Protein AF-A0A016WAR4-F1 (afdb_monomer_lite)

Foldseek 3Di:
DLCVLLVQLVVLCVPDDPPDDDDPVSVVSNVVSVVSSVVSVVVVVVVVVVVVVVVVVVVVVVVVVVVVVVVVVVVVVVVPDDDDPPPDPPDDDPDDDDDPDDDDDDD

Radius of gyration: 42.02 Å; chains: 1; bounding box: 72×19×129 Å

Secondary structure (DSSP, 8-state):
-HHHHSHHHHHHHHT--TTS---HHHHHHHHHHHHHHHHHHHHHHHHHHHHHHHHHHHHHHHHHHHHHHHHHHHHHHHHTS-------TTS----PPP--PPP----

pLDDT: mean 82.63, std 16.08, range [41.69, 97.88]

Organism: NCBI:txid53326

Structure (mmCIF, N/CA/C/O backbone):
data_AF-A0A016WAR4-F1
#
_entry.id   AF-A0A016WAR4-F1
#
loop_
_atom_site.group_PDB
_atom_site.id
_atom_site.type_symbol
_atom_site.label_atom_id
_atom_site.label_alt_id
_atom_site.label_comp_id
_atom_site.label_asym_id
_atom_site.label_entity_id
_atom_site.label_seq_id
_atom_site.pdbx_PDB_ins_code
_atom_site.Cartn_x
_atom_site.Cartn_y
_atom_site.Cartn_z
_atom_site.occupancy
_atom_site.B_iso_or_equiv
_atom_site.auth_seq_id
_atom_site.auth_comp_id
_atom_site.auth_asym_id
_atom_site.auth_atom_id
_atom_site.pdbx_PDB_model_num
ATOM 1 N N . MET A 1 1 ? 12.325 3.817 2.833 1.00 51.25 1 MET A N 1
ATOM 2 C CA . MET A 1 1 ? 13.392 3.589 1.838 1.00 51.25 1 MET A CA 1
ATOM 3 C C . MET A 1 1 ? 12.775 3.612 0.439 1.00 51.25 1 MET A C 1
ATOM 5 O O . MET A 1 1 ? 12.624 2.558 -0.160 1.00 51.25 1 MET A O 1
ATOM 9 N N . PRO A 1 2 ? 12.354 4.784 -0.069 1.00 55.28 2 PRO A N 1
ATOM 10 C CA . PRO A 1 2 ? 11.851 4.900 -1.444 1.00 55.28 2 PRO A CA 1
ATOM 11 C C . PRO A 1 2 ? 12.915 4.496 -2.480 1.00 55.28 2 PRO A C 1
ATOM 13 O O . PRO A 1 2 ? 12.577 3.923 -3.510 1.00 55.28 2 PRO A O 1
ATOM 16 N N . ASP A 1 3 ? 14.195 4.685 -2.144 1.00 63.75 3 ASP A N 1
ATOM 17 C CA . ASP A 1 3 ? 15.335 4.444 -3.035 1.00 63.75 3 ASP A CA 1
ATOM 18 C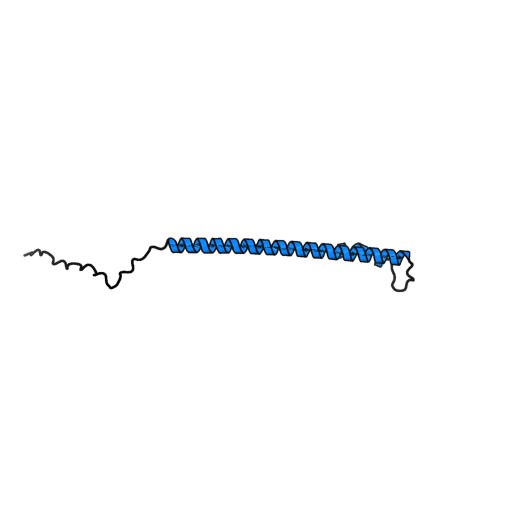 C . ASP A 1 3 ? 15.497 2.987 -3.474 1.00 63.75 3 ASP A C 1
ATOM 20 O O . ASP A 1 3 ? 16.047 2.726 -4.536 1.00 63.75 3 ASP A O 1
ATOM 24 N N . GLN A 1 4 ? 15.010 2.020 -2.690 1.00 72.88 4 GLN A N 1
ATOM 25 C CA . GLN A 1 4 ? 15.169 0.601 -3.023 1.00 72.88 4 GLN A CA 1
ATOM 26 C C . GLN A 1 4 ? 14.129 0.124 -4.048 1.00 72.88 4 GLN A C 1
ATOM 28 O O . GLN A 1 4 ? 14.392 -0.788 -4.825 1.00 72.88 4 GLN A O 1
ATOM 33 N N . VAL A 1 5 ? 12.957 0.763 -4.065 1.00 81.25 5 VAL A N 1
ATOM 34 C CA . VAL A 1 5 ? 11.812 0.396 -4.913 1.00 81.25 5 VAL A CA 1
ATOM 35 C C . VAL A 1 5 ? 12.032 0.864 -6.353 1.00 81.25 5 VAL A C 1
ATOM 37 O O . VAL A 1 5 ? 11.652 0.178 -7.302 1.00 81.25 5 VAL A O 1
ATOM 40 N N . THR A 1 6 ? 12.685 2.018 -6.509 1.00 87.19 6 THR A N 1
ATOM 41 C CA . THR A 1 6 ? 13.020 2.636 -7.797 1.00 87.19 6 THR A CA 1
ATOM 42 C C . THR A 1 6 ? 14.466 2.396 -8.232 1.00 87.19 6 THR A C 1
ATOM 44 O O . THR A 1 6 ? 14.832 2.826 -9.322 1.00 87.19 6 THR A O 1
ATOM 47 N N . ALA A 1 7 ? 15.277 1.682 -7.442 1.00 86.00 7 ALA A N 1
ATOM 48 C CA . ALA A 1 7 ? 16.683 1.407 -7.749 1.00 86.00 7 ALA A CA 1
ATOM 49 C C . ALA A 1 7 ? 16.931 0.848 -9.167 1.00 86.00 7 ALA A C 1
ATOM 51 O O . ALA A 1 7 ? 17.847 1.346 -9.822 1.00 86.00 7 ALA A O 1
ATOM 52 N N . PRO A 1 8 ? 16.132 -0.109 -9.695 1.00 84.38 8 PRO A N 1
ATOM 53 C CA . PRO A 1 8 ? 16.330 -0.607 -11.059 1.00 84.38 8 PRO A CA 1
ATOM 54 C C . PRO A 1 8 ? 16.151 0.488 -12.118 1.00 84.38 8 PRO A C 1
ATOM 56 O O . PRO A 1 8 ? 16.927 0.576 -13.064 1.00 84.38 8 PRO A O 1
ATOM 59 N N . LEU A 1 9 ? 15.158 1.364 -11.930 1.00 88.69 9 LEU A N 1
ATOM 60 C CA . LEU A 1 9 ? 14.889 2.487 -12.826 1.00 88.69 9 LEU A CA 1
ATOM 61 C C . LEU A 1 9 ? 15.988 3.552 -12.743 1.00 88.69 9 LEU A C 1
ATOM 63 O O . LEU A 1 9 ? 16.420 4.061 -13.771 1.00 88.69 9 LEU A O 1
ATOM 67 N N . VAL A 1 10 ? 16.466 3.866 -11.535 1.00 88.75 10 VAL A N 1
ATOM 68 C CA . VAL A 1 10 ? 17.589 4.797 -11.339 1.00 88.75 10 VAL A CA 1
ATOM 69 C C . VAL A 1 10 ? 18.857 4.265 -12.009 1.00 88.75 10 VAL A C 1
ATOM 71 O O . VAL A 1 10 ? 19.565 5.036 -12.645 1.00 88.75 10 VAL A O 1
ATOM 74 N N . GLY A 1 11 ? 19.113 2.956 -11.922 1.00 86.12 11 GLY A N 1
ATOM 75 C CA . GLY A 1 11 ? 20.223 2.309 -12.621 1.00 86.12 11 GLY A CA 1
ATOM 76 C C . GLY A 1 11 ? 20.107 2.430 -14.141 1.00 86.12 11 GLY A C 1
ATOM 77 O O . GLY A 1 11 ? 21.037 2.905 -14.779 1.00 86.12 11 GLY A O 1
ATOM 78 N N . ALA A 1 12 ? 18.945 2.096 -14.710 1.00 85.88 12 ALA A N 1
ATOM 79 C CA . ALA A 1 12 ? 18.719 2.196 -16.155 1.00 85.88 12 ALA A CA 1
ATOM 80 C C . ALA A 1 12 ? 18.805 3.640 -16.690 1.00 85.88 12 ALA A C 1
ATOM 82 O O . ALA A 1 12 ? 19.150 3.851 -17.849 1.00 85.88 12 ALA A O 1
ATOM 83 N N . LEU A 1 13 ? 18.485 4.635 -15.857 1.00 86.25 13 LEU A N 1
ATOM 84 C CA . LEU A 1 13 ? 18.616 6.054 -16.195 1.00 86.25 13 LEU A CA 1
ATOM 85 C C . LEU A 1 13 ? 20.047 6.583 -16.042 1.00 86.25 13 LEU A C 1
ATOM 87 O O . LEU A 1 13 ? 20.396 7.547 -16.712 1.00 86.25 13 LEU A O 1
ATOM 91 N N . ALA A 1 14 ? 20.872 5.991 -15.175 1.00 86.62 14 ALA A N 1
ATOM 92 C CA . ALA A 1 14 ? 22.221 6.490 -14.898 1.00 86.62 14 ALA A CA 1
ATOM 93 C C . ALA A 1 14 ? 23.147 6.427 -16.124 1.00 86.62 14 ALA A C 1
ATOM 95 O O . ALA A 1 14 ? 24.043 7.260 -16.257 1.00 86.62 14 ALA A O 1
ATOM 96 N N . ASP A 1 15 ? 22.905 5.467 -17.016 1.00 77.94 15 ASP A N 1
ATOM 97 C CA . ASP A 1 15 ? 23.695 5.253 -18.230 1.00 77.94 15 ASP A CA 1
ATOM 98 C C . ASP A 1 15 ? 23.141 6.012 -19.453 1.00 77.94 15 ASP A C 1
ATOM 100 O O . ASP A 1 15 ? 23.729 5.951 -20.536 1.00 77.94 15 ASP A O 1
ATOM 104 N N . LEU A 1 16 ? 22.019 6.732 -19.303 1.00 81.25 16 LEU A N 1
ATOM 105 C CA . LEU A 1 16 ? 21.330 7.414 -20.396 1.00 81.25 16 LEU A CA 1
ATOM 106 C C . LEU A 1 16 ? 21.479 8.937 -20.272 1.00 81.25 16 LEU A C 1
ATOM 108 O O . LEU A 1 16 ? 20.890 9.566 -19.398 1.00 81.25 16 LEU A O 1
ATOM 112 N N . ASP A 1 17 ? 22.258 9.534 -21.172 1.00 82.50 17 ASP A N 1
ATOM 113 C CA . ASP A 1 17 ? 22.356 10.990 -21.300 1.00 82.5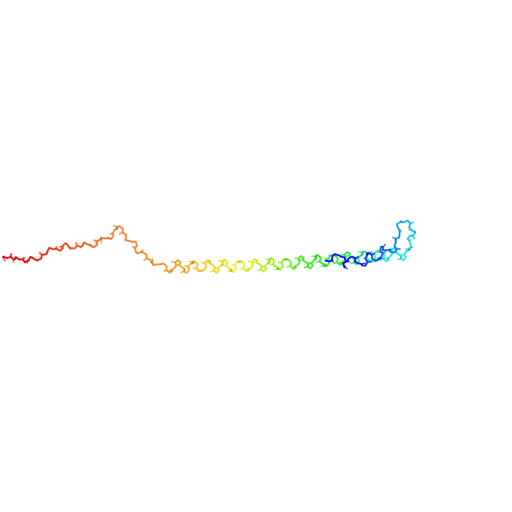0 17 ASP A CA 1
ATOM 114 C C . ASP A 1 17 ? 21.198 11.552 -22.145 1.00 82.50 17 ASP A C 1
ATOM 116 O O . ASP A 1 17 ? 20.844 10.986 -23.183 1.00 82.50 17 ASP A O 1
ATOM 120 N N . ASP A 1 18 ? 20.640 12.695 -21.736 1.00 80.62 18 ASP A N 1
ATOM 121 C CA . ASP A 1 18 ? 19.435 13.295 -22.335 1.00 80.62 18 ASP A CA 1
ATOM 122 C C . ASP A 1 18 ? 19.611 13.666 -23.819 1.00 80.62 18 ASP A C 1
ATOM 124 O O . ASP A 1 18 ? 18.636 13.728 -24.573 1.00 80.62 18 ASP A O 1
ATOM 128 N N . ALA A 1 19 ? 20.849 13.928 -24.254 1.00 82.50 19 ALA A N 1
ATOM 129 C CA . ALA A 1 19 ? 21.173 14.297 -25.631 1.00 82.50 19 ALA A CA 1
ATOM 130 C C . ALA A 1 19 ? 21.578 13.096 -26.506 1.00 82.50 19 ALA A C 1
ATOM 132 O O . ALA A 1 19 ? 21.819 13.259 -27.709 1.00 82.50 19 ALA A O 1
ATOM 133 N N . SER A 1 20 ? 21.669 11.897 -25.928 1.00 79.81 20 SER A N 1
ATOM 134 C CA . SER A 1 20 ? 22.153 10.708 -26.626 1.00 79.81 20 SER A CA 1
ATOM 135 C C . SER A 1 20 ? 21.069 10.033 -27.467 1.00 79.81 20 SER A C 1
ATOM 137 O O . SER A 1 20 ? 19.890 9.979 -27.117 1.00 79.81 20 SER A O 1
ATOM 139 N N . ILE A 1 21 ? 21.477 9.478 -28.612 1.00 79.81 21 ILE A N 1
ATOM 140 C CA . ILE A 1 21 ? 20.592 8.662 -29.450 1.00 79.81 21 ILE A CA 1
ATOM 141 C C . ILE A 1 21 ? 20.327 7.348 -28.715 1.00 79.81 21 ILE A C 1
ATOM 143 O O . ILE A 1 21 ? 21.238 6.547 -28.521 1.00 79.81 21 ILE A O 1
ATOM 147 N N . VAL A 1 22 ? 19.072 7.123 -28.334 1.00 82.19 22 VAL A N 1
ATOM 148 C CA . VAL A 1 22 ? 18.650 5.910 -27.628 1.00 82.19 22 VAL A CA 1
ATOM 149 C C . VAL A 1 22 ? 18.528 4.748 -28.610 1.00 82.19 22 VAL A C 1
ATOM 151 O O . VAL A 1 22 ? 17.742 4.800 -29.564 1.00 82.19 22 VAL A O 1
ATOM 154 N N . TYR A 1 23 ? 19.267 3.667 -28.365 1.00 87.25 23 TYR A N 1
ATOM 155 C CA . TYR A 1 23 ? 19.132 2.444 -29.148 1.00 87.25 23 TYR A CA 1
ATOM 156 C C . TYR A 1 23 ? 17.962 1.600 -28.634 1.00 87.25 23 TYR A C 1
ATOM 158 O O . TYR A 1 23 ? 17.578 1.651 -27.468 1.00 87.25 23 TYR A O 1
ATOM 166 N N . GLY A 1 24 ? 17.387 0.765 -29.507 1.00 88.19 24 GLY A N 1
ATOM 167 C CA . GLY A 1 24 ? 16.208 -0.040 -29.159 1.00 88.19 24 GLY A CA 1
ATOM 168 C C . GLY A 1 24 ? 16.412 -0.978 -27.959 1.00 88.19 24 GLY A C 1
ATOM 169 O O . GLY A 1 24 ? 15.443 -1.315 -27.280 1.00 88.19 24 GLY A O 1
ATOM 170 N N . LYS A 1 25 ? 17.659 -1.381 -27.678 1.00 89.69 25 LYS A N 1
ATOM 171 C CA . LYS A 1 25 ? 18.010 -2.152 -26.479 1.00 89.69 25 LYS A CA 1
ATOM 172 C C . LYS A 1 25 ? 17.857 -1.304 -25.211 1.00 89.69 25 LYS A C 1
ATOM 174 O O . LYS A 1 25 ? 17.154 -1.734 -24.304 1.00 89.69 25 LYS A O 1
ATOM 179 N N . ASP A 1 26 ? 18.435 -0.110 -25.192 1.00 87.38 26 ASP A N 1
ATOM 180 C CA . ASP A 1 26 ? 18.431 0.786 -24.029 1.00 87.38 26 ASP A CA 1
ATOM 181 C C . ASP A 1 26 ? 17.006 1.269 -23.726 1.00 87.38 26 ASP A C 1
ATOM 183 O O . ASP A 1 26 ? 16.558 1.257 -22.582 1.00 87.38 26 ASP A O 1
ATOM 187 N N . ALA A 1 27 ? 16.221 1.567 -24.770 1.00 88.75 27 ALA A N 1
ATOM 188 C CA . ALA A 1 27 ? 14.800 1.890 -24.624 1.00 88.75 27 ALA A CA 1
ATOM 189 C C . ALA A 1 27 ? 13.992 0.737 -24.001 1.00 88.75 27 ALA A C 1
ATOM 191 O O . ALA A 1 27 ? 13.074 0.966 -23.209 1.00 88.75 27 ALA A O 1
ATOM 192 N N . LYS A 1 28 ? 14.310 -0.513 -24.366 1.00 92.00 28 LYS A N 1
ATOM 193 C CA . LYS A 1 28 ? 13.663 -1.695 -23.789 1.00 92.00 28 LYS A CA 1
ATOM 194 C C . LYS A 1 28 ? 14.047 -1.866 -22.321 1.00 92.00 28 LYS A C 1
ATOM 196 O O . LYS A 1 28 ? 13.161 -2.100 -21.506 1.00 92.00 28 LYS A O 1
ATOM 201 N N . GLU A 1 29 ? 15.327 -1.733 -22.001 1.00 90.75 29 GLU A N 1
ATOM 202 C CA . GLU A 1 29 ? 15.842 -1.848 -20.636 1.00 90.75 29 GLU A CA 1
ATOM 203 C C . GLU A 1 29 ? 15.231 -0.789 -19.713 1.00 90.75 29 GLU A C 1
ATOM 205 O O . GLU A 1 29 ? 14.680 -1.135 -18.669 1.00 90.75 29 GLU A O 1
ATOM 210 N N . LEU A 1 30 ? 15.182 0.471 -20.158 1.00 90.69 30 LEU A N 1
ATOM 211 C CA . LEU A 1 30 ? 14.526 1.551 -19.424 1.00 90.69 30 LEU A CA 1
ATOM 212 C C . LEU A 1 30 ? 13.037 1.269 -19.185 1.00 90.69 30 LEU A C 1
ATOM 214 O O . LEU A 1 30 ? 12.531 1.465 -18.080 1.00 90.69 30 LEU A O 1
ATOM 218 N N . ARG A 1 31 ? 12.317 0.794 -20.207 1.00 94.00 31 ARG A N 1
ATOM 219 C CA . ARG A 1 31 ? 10.890 0.463 -20.085 1.00 94.00 31 ARG A CA 1
ATOM 220 C C . ARG A 1 31 ? 10.657 -0.678 -19.100 1.00 94.00 31 ARG A C 1
ATOM 222 O O . ARG A 1 31 ? 9.720 -0.612 -18.301 1.00 94.00 31 ARG A O 1
ATOM 229 N N . ASP A 1 32 ? 11.462 -1.728 -19.184 1.00 94.88 32 ASP A N 1
ATOM 230 C CA . ASP A 1 32 ? 11.323 -2.900 -18.326 1.00 94.88 32 ASP A CA 1
ATOM 231 C C . ASP A 1 32 ? 11.648 -2.506 -16.865 1.00 94.88 32 ASP A C 1
ATOM 233 O O . ASP A 1 32 ? 10.851 -2.796 -15.970 1.00 94.88 32 ASP A O 1
ATOM 237 N N . ALA A 1 33 ? 12.697 -1.704 -16.637 1.00 92.81 33 ALA A N 1
ATOM 238 C CA . ALA A 1 33 ? 13.046 -1.152 -15.323 1.00 92.81 33 ALA A CA 1
ATOM 239 C C . ALA A 1 33 ? 11.974 -0.197 -14.759 1.00 92.81 33 ALA A C 1
ATOM 241 O O . ALA A 1 33 ? 11.640 -0.254 -13.574 1.00 92.81 33 ALA A O 1
ATOM 242 N N . ALA A 1 34 ? 11.379 0.655 -15.601 1.00 92.62 34 ALA A N 1
ATOM 243 C CA . ALA A 1 34 ? 10.277 1.534 -15.205 1.00 92.62 34 ALA A CA 1
ATOM 244 C C . ALA A 1 34 ? 9.026 0.737 -14.816 1.00 92.62 34 ALA A C 1
ATOM 246 O O . ALA A 1 34 ? 8.363 1.046 -13.823 1.00 92.62 34 ALA A O 1
ATOM 247 N N . THR A 1 35 ? 8.718 -0.312 -15.580 1.00 95.50 35 THR A N 1
ATOM 248 C CA . THR A 1 35 ? 7.593 -1.209 -15.293 1.00 95.50 35 THR A CA 1
ATOM 249 C C . THR A 1 35 ? 7.811 -1.932 -13.967 1.00 95.50 35 THR A C 1
ATOM 251 O O . THR A 1 35 ? 6.900 -1.986 -13.142 1.00 95.50 35 THR A O 1
ATOM 254 N N . GLU A 1 36 ? 9.022 -2.438 -13.728 1.00 94.38 36 GLU A N 1
ATOM 255 C CA . GLU A 1 36 ? 9.383 -3.084 -12.467 1.00 94.38 36 GLU A CA 1
ATOM 256 C C . GLU A 1 36 ? 9.250 -2.124 -11.277 1.00 94.38 36 GLU A C 1
ATOM 258 O O . GLU A 1 36 ? 8.606 -2.465 -10.282 1.00 94.38 36 GLU A O 1
ATOM 263 N N . ALA A 1 37 ? 9.770 -0.899 -11.396 1.00 93.88 37 ALA A N 1
ATOM 264 C CA . ALA A 1 37 ? 9.650 0.115 -10.352 1.00 93.88 37 ALA A CA 1
ATOM 265 C C . ALA A 1 37 ? 8.180 0.437 -10.028 1.00 93.88 37 ALA A C 1
ATOM 267 O O . ALA A 1 37 ? 7.802 0.484 -8.856 1.00 93.88 37 ALA A O 1
ATOM 268 N N . LEU A 1 38 ? 7.321 0.587 -11.042 1.00 94.44 38 LEU A N 1
ATOM 269 C CA . LEU A 1 38 ? 5.885 0.819 -10.845 1.00 94.44 38 LEU A CA 1
ATOM 270 C C . LEU A 1 38 ? 5.195 -0.351 -10.137 1.00 94.44 38 LEU A C 1
ATOM 272 O O . LEU A 1 38 ? 4.400 -0.136 -9.219 1.00 94.44 38 LEU A O 1
ATOM 276 N N . VAL A 1 39 ? 5.505 -1.587 -10.533 1.00 95.31 39 VAL A N 1
ATOM 277 C CA . VAL A 1 39 ? 4.959 -2.792 -9.891 1.00 95.31 39 VAL A CA 1
ATOM 278 C C . VAL A 1 39 ? 5.405 -2.877 -8.433 1.00 95.31 39 VAL A C 1
ATOM 280 O O . VAL A 1 39 ? 4.589 -3.185 -7.560 1.00 95.31 39 VAL A O 1
ATOM 283 N N . ASN A 1 40 ? 6.671 -2.567 -8.154 1.00 92.62 40 ASN A N 1
ATOM 284 C CA . ASN A 1 40 ? 7.210 -2.565 -6.801 1.00 92.62 40 ASN A CA 1
ATOM 285 C C . ASN A 1 40 ? 6.526 -1.491 -5.936 1.00 92.62 40 ASN A C 1
ATOM 287 O O . ASN A 1 40 ? 6.038 -1.820 -4.856 1.00 92.62 40 ASN A O 1
ATOM 291 N N . VAL A 1 41 ? 6.381 -0.255 -6.434 1.00 93.56 41 VAL A N 1
ATOM 292 C CA . VAL A 1 41 ? 5.661 0.826 -5.728 1.00 93.56 41 VAL A CA 1
ATOM 293 C C . VAL A 1 41 ? 4.212 0.433 -5.452 1.00 93.56 41 VAL A C 1
ATOM 295 O O . VAL A 1 41 ? 3.717 0.628 -4.341 1.00 93.56 41 VAL A O 1
ATOM 298 N N . TRP A 1 42 ? 3.522 -0.144 -6.437 1.00 94.50 42 TRP A N 1
ATOM 299 C CA . TRP A 1 42 ? 2.142 -0.591 -6.264 1.00 94.50 42 TRP A CA 1
ATOM 300 C C . TRP A 1 42 ? 2.021 -1.683 -5.197 1.00 94.50 42 TRP A C 1
ATOM 302 O O . TRP A 1 42 ? 1.119 -1.628 -4.356 1.00 94.50 42 TRP A O 1
ATOM 312 N N . ARG A 1 43 ? 2.928 -2.666 -5.210 1.00 94.75 43 ARG A N 1
ATOM 313 C CA . ARG A 1 43 ? 2.946 -3.759 -4.231 1.00 94.75 43 ARG A CA 1
ATOM 314 C C . ARG A 1 43 ? 3.184 -3.227 -2.822 1.00 94.75 43 ARG A C 1
ATOM 316 O O . ARG A 1 43 ? 2.440 -3.599 -1.914 1.00 94.75 43 ARG A O 1
ATOM 323 N N . ASP A 1 44 ? 4.156 -2.339 -2.660 1.00 94.00 44 ASP A N 1
ATOM 324 C CA . ASP A 1 44 ? 4.491 -1.738 -1.372 1.00 94.00 44 ASP A CA 1
ATOM 325 C C . ASP A 1 44 ? 3.329 -0.896 -0.841 1.00 94.00 44 ASP A C 1
ATOM 327 O O . ASP A 1 44 ? 2.888 -1.099 0.290 1.00 94.00 44 ASP A O 1
ATOM 331 N N . ALA A 1 45 ? 2.752 -0.027 -1.679 1.00 93.94 45 ALA A N 1
ATOM 332 C CA . ALA A 1 45 ? 1.586 0.773 -1.310 1.00 93.94 45 ALA A CA 1
ATOM 333 C C . ALA A 1 45 ? 0.409 -0.118 -0.886 1.00 93.94 45 ALA A C 1
ATOM 335 O O . ALA A 1 45 ? -0.188 0.093 0.171 1.00 93.94 45 ALA A O 1
ATOM 336 N N . ARG A 1 46 ? 0.114 -1.168 -1.661 1.00 96.69 46 ARG A N 1
ATOM 337 C CA . ARG A 1 46 ? -0.942 -2.134 -1.337 1.00 96.69 46 ARG A CA 1
ATOM 338 C C . ARG A 1 46 ? -0.688 -2.827 -0.001 1.00 96.69 46 ARG A C 1
ATOM 340 O O . ARG A 1 46 ? -1.619 -2.977 0.794 1.00 96.69 46 ARG A O 1
ATOM 347 N N . GLN A 1 47 ? 0.546 -3.251 0.251 1.00 96.19 47 GLN A N 1
ATOM 348 C CA . GLN A 1 47 ? 0.920 -3.896 1.502 1.00 96.19 47 GLN A CA 1
ATOM 349 C C . GLN A 1 47 ? 0.783 -2.934 2.687 1.00 96.19 47 GLN A C 1
ATOM 351 O O . GLN A 1 47 ? 0.138 -3.289 3.675 1.00 96.19 47 GLN A O 1
ATOM 356 N N . SER A 1 48 ? 1.316 -1.715 2.586 1.00 95.94 48 SER A N 1
ATOM 357 C CA . SER A 1 48 ? 1.207 -0.702 3.640 1.00 95.94 48 SER A CA 1
ATOM 358 C C . SER A 1 48 ? -0.248 -0.342 3.939 1.00 95.94 48 SER A C 1
ATOM 360 O O . SER A 1 48 ? -0.635 -0.290 5.106 1.00 95.94 48 SER A O 1
ATOM 362 N N . THR A 1 49 ? -1.089 -0.167 2.916 1.00 96.81 49 THR A N 1
ATOM 363 C CA . THR A 1 49 ? -2.524 0.090 3.112 1.00 96.81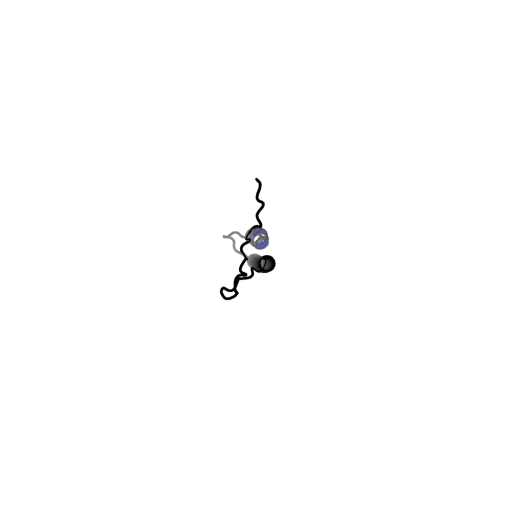 49 THR A CA 1
ATOM 364 C C . THR A 1 49 ? -3.221 -1.086 3.796 1.00 96.81 49 THR A C 1
ATOM 366 O O . THR A 1 49 ? -4.013 -0.875 4.713 1.00 96.81 49 THR A O 1
ATOM 369 N N . SER A 1 50 ? -2.912 -2.326 3.405 1.00 97.38 50 SER A N 1
ATOM 370 C CA . SER A 1 50 ? -3.474 -3.514 4.057 1.00 97.38 50 SER A CA 1
ATOM 371 C C . SER A 1 50 ? -3.072 -3.603 5.531 1.00 97.38 50 SER A C 1
ATOM 373 O O . SER A 1 50 ? -3.909 -3.915 6.376 1.00 97.38 50 SER A O 1
ATOM 375 N N . GLN A 1 51 ? -1.807 -3.323 5.849 1.00 97.62 51 GLN A N 1
ATOM 376 C CA . GLN A 1 51 ? -1.313 -3.316 7.228 1.00 97.62 51 GLN A CA 1
ATOM 377 C C . GLN A 1 51 ? -1.984 -2.218 8.057 1.00 97.62 51 GLN A C 1
ATOM 379 O O . GLN A 1 51 ? -2.427 -2.480 9.174 1.00 97.62 51 GLN A O 1
ATOM 384 N N . LEU A 1 52 ? -2.133 -1.014 7.498 1.00 97.19 52 LEU A N 1
ATOM 385 C CA . LEU A 1 52 ? -2.839 0.085 8.154 1.00 97.19 52 LEU A CA 1
ATOM 386 C C . LEU A 1 52 ? -4.300 -0.281 8.453 1.00 97.19 52 LEU A C 1
ATOM 388 O O . LEU A 1 52 ? -4.774 -0.058 9.564 1.00 97.19 52 LEU A O 1
ATOM 392 N N . ALA A 1 53 ? -5.003 -0.886 7.491 1.00 97.88 53 ALA A N 1
ATOM 393 C CA . ALA A 1 53 ? -6.382 -1.331 7.685 1.00 97.88 53 ALA A CA 1
ATOM 394 C C . ALA A 1 53 ? -6.494 -2.389 8.797 1.00 97.88 53 ALA A C 1
ATOM 396 O O . ALA A 1 53 ? -7.404 -2.329 9.624 1.00 97.88 53 ALA A O 1
ATOM 397 N N . GLN A 1 54 ? -5.549 -3.332 8.860 1.00 97.88 54 GLN A N 1
ATOM 398 C CA . GLN A 1 54 ? -5.488 -4.322 9.938 1.00 97.88 54 GLN A CA 1
ATOM 399 C C . GLN A 1 54 ? -5.257 -3.667 11.303 1.00 97.88 54 GLN A C 1
ATOM 401 O O . GLN A 1 54 ? -5.993 -3.962 12.244 1.00 97.88 54 GLN A O 1
ATOM 406 N N . GLN A 1 55 ? -4.290 -2.751 11.404 1.00 97.69 55 GLN A N 1
ATOM 407 C CA . GLN A 1 55 ? -4.005 -2.021 12.643 1.00 97.69 55 GLN A CA 1
ATOM 408 C C . GLN A 1 55 ? -5.205 -1.190 13.103 1.00 97.69 55 GLN A C 1
ATOM 410 O O . GLN A 1 55 ? -5.533 -1.194 14.288 1.00 97.69 55 GLN A O 1
ATOM 415 N N . PHE A 1 56 ? -5.897 -0.525 12.175 1.00 97.25 56 PHE A N 1
ATOM 416 C CA . PHE A 1 56 ? -7.108 0.233 12.477 1.00 97.25 56 PHE A CA 1
ATOM 417 C C . PHE A 1 56 ? -8.217 -0.669 13.027 1.00 97.25 56 PHE A C 1
ATOM 419 O O . PHE A 1 56 ? -8.775 -0.382 14.085 1.00 97.25 56 PHE A O 1
ATOM 426 N N . ASN A 1 57 ? -8.505 -1.783 12.349 1.00 97.25 57 ASN A N 1
ATOM 427 C CA . ASN A 1 57 ? -9.542 -2.720 12.782 1.00 97.25 57 ASN A CA 1
ATOM 428 C C . ASN A 1 57 ? -9.212 -3.338 14.145 1.00 97.25 57 ASN A C 1
ATOM 430 O O . ASN A 1 57 ? -10.081 -3.428 15.012 1.00 97.25 57 ASN A O 1
ATOM 434 N N . GLN A 1 58 ? -7.951 -3.718 14.360 1.00 97.31 58 GLN A N 1
ATOM 435 C CA . GLN A 1 58 ? -7.495 -4.238 15.644 1.00 97.31 58 GLN A CA 1
ATOM 436 C C . GLN A 1 58 ? -7.620 -3.182 16.748 1.00 97.31 58 GLN A C 1
ATOM 438 O O . GLN A 1 58 ? -8.169 -3.470 17.808 1.00 97.31 58 GLN A O 1
ATOM 443 N N . GLY A 1 59 ? -7.177 -1.949 16.491 1.00 97.06 59 GLY A N 1
ATOM 444 C CA . GLY A 1 59 ? -7.314 -0.836 17.430 1.00 97.06 59 GLY A CA 1
ATOM 445 C C . GLY A 1 59 ? -8.774 -0.539 17.773 1.00 97.06 59 GLY A C 1
ATOM 446 O O . GLY A 1 59 ? -9.114 -0.398 18.946 1.00 97.06 59 GLY A O 1
ATOM 447 N N . SER A 1 60 ? -9.654 -0.523 16.770 1.00 96.19 60 SER A N 1
ATOM 448 C CA . SER A 1 60 ? -11.095 -0.335 16.961 1.00 96.19 60 SER A CA 1
ATOM 449 C C . SER A 1 60 ? -11.698 -1.436 17.838 1.00 96.19 60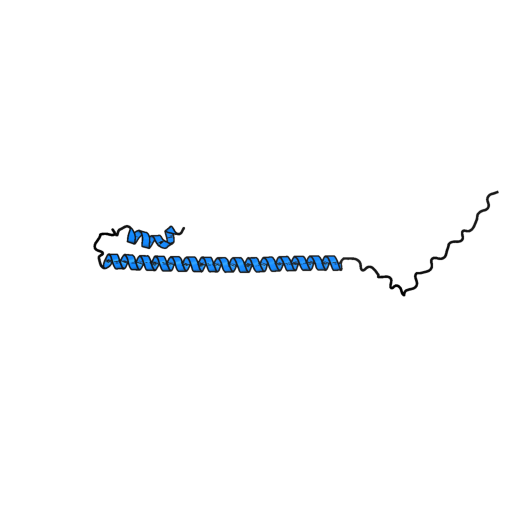 SER A C 1
ATOM 451 O O . SER A 1 60 ? -12.393 -1.130 18.806 1.00 96.19 60 SER A O 1
ATOM 453 N N . SER A 1 61 ? -11.364 -2.703 17.574 1.00 97.00 61 SER A N 1
ATOM 454 C CA . SER A 1 61 ? -11.823 -3.832 18.391 1.00 97.00 61 SER A CA 1
ATOM 455 C C . SER A 1 61 ? -11.344 -3.734 19.842 1.00 97.00 61 SER A C 1
ATOM 457 O O . SER A 1 61 ? -12.124 -3.981 20.760 1.00 97.00 61 SER A O 1
ATOM 459 N N . THR A 1 62 ? -10.083 -3.359 20.064 1.00 97.44 62 THR A N 1
ATOM 460 C CA . THR A 1 62 ? -9.520 -3.198 21.413 1.00 97.44 62 THR A CA 1
ATOM 461 C C . THR A 1 62 ? -10.220 -2.079 22.182 1.00 97.44 62 THR A C 1
ATOM 463 O O . THR A 1 62 ? -10.584 -2.265 23.342 1.00 97.44 62 THR A O 1
ATOM 466 N N . LEU A 1 63 ? -10.459 -0.931 21.540 1.00 97.06 63 LEU A N 1
ATOM 467 C CA . LEU A 1 63 ? -11.171 0.191 22.157 1.00 97.06 63 LEU A CA 1
ATOM 468 C C . LEU A 1 63 ? -12.614 -0.178 22.515 1.00 97.06 63 LEU A C 1
ATOM 470 O O . LEU A 1 63 ? -13.073 0.148 23.607 1.00 97.06 63 LEU A O 1
ATOM 474 N N . LEU A 1 64 ? -13.316 -0.884 21.625 1.00 97.12 64 LEU A N 1
ATOM 475 C CA . LEU A 1 64 ? -14.676 -1.357 21.890 1.00 97.12 64 LEU A CA 1
ATOM 476 C C . LEU A 1 64 ? -14.724 -2.335 23.070 1.00 97.12 64 LEU A C 1
ATOM 478 O O . LEU A 1 64 ? -15.606 -2.200 23.917 1.00 97.12 64 LEU A O 1
ATOM 482 N N . SER A 1 65 ? -13.766 -3.266 23.168 1.00 96.94 65 SER A N 1
ATOM 483 C CA . SER A 1 65 ? -13.661 -4.166 24.329 1.00 96.94 65 SER A CA 1
ATOM 484 C C . SER A 1 65 ? -13.460 -3.377 25.620 1.00 96.94 65 SER A C 1
ATOM 486 O O . SER A 1 65 ? -14.220 -3.553 26.569 1.00 96.94 65 SER A O 1
ATOM 488 N N . GLY A 1 66 ? -12.509 -2.437 25.630 1.00 96.94 66 GLY A N 1
ATOM 489 C CA . GLY A 1 66 ? -12.226 -1.618 26.810 1.00 96.94 66 GLY A CA 1
ATOM 490 C C . GLY A 1 66 ? -13.416 -0.756 27.249 1.00 96.94 66 GLY A C 1
ATOM 491 O O . GLY A 1 66 ? -13.688 -0.636 28.444 1.00 96.94 66 GLY A O 1
ATOM 492 N N . LEU A 1 67 ? -14.174 -0.192 26.301 1.00 96.50 67 LEU A N 1
ATOM 493 C CA . LEU A 1 67 ? -15.407 0.541 26.609 1.00 96.50 67 LEU A CA 1
ATOM 494 C C . LEU A 1 67 ? -16.476 -0.374 27.207 1.00 96.50 67 LEU A C 1
ATOM 496 O O . LEU A 1 67 ? -17.108 -0.008 28.197 1.00 96.50 67 LEU A O 1
ATOM 500 N N . ASN A 1 68 ? -16.660 -1.564 26.640 1.00 96.50 68 ASN A N 1
ATOM 501 C CA . ASN A 1 68 ? -17.625 -2.530 27.149 1.00 96.50 68 ASN A CA 1
ATOM 502 C C . ASN A 1 68 ? -17.272 -2.985 28.575 1.00 96.50 68 ASN A C 1
ATOM 504 O O . ASN A 1 68 ? -18.135 -3.002 29.451 1.00 96.50 68 ASN A O 1
ATOM 508 N N . GLU A 1 69 ? -15.996 -3.279 28.828 1.00 96.81 69 GLU A N 1
ATOM 509 C CA . GLU A 1 69 ? -15.479 -3.610 30.160 1.00 96.81 69 GLU A CA 1
ATOM 510 C C . GLU A 1 69 ? -15.699 -2.463 31.157 1.00 96.81 69 GLU A C 1
ATOM 512 O O . GLU A 1 69 ? -16.142 -2.693 32.284 1.00 96.81 69 GLU A O 1
ATOM 517 N N . SER A 1 70 ? -15.460 -1.215 30.741 1.00 95.44 70 SER A N 1
ATOM 518 C CA . SER A 1 70 ? -15.700 -0.035 31.577 1.00 95.44 70 SER A CA 1
ATOM 519 C C . SER A 1 70 ? -17.183 0.134 31.926 1.00 95.44 70 SER A C 1
ATOM 521 O O . SER A 1 70 ? -17.521 0.317 33.097 1.00 95.44 70 SER A O 1
ATOM 523 N N . CYS A 1 71 ? -18.080 0.003 30.945 1.00 94.19 71 CYS A N 1
ATOM 524 C CA . CYS A 1 71 ? -19.525 0.061 31.169 1.00 94.19 71 CYS A CA 1
ATOM 525 C C . CYS A 1 71 ? -20.006 -1.061 32.097 1.00 94.19 71 CYS A C 1
ATOM 527 O O . CYS A 1 71 ? -20.792 -0.800 33.009 1.00 94.19 71 CYS A O 1
ATOM 529 N N . ALA A 1 72 ? -19.506 -2.287 31.920 1.00 95.44 72 ALA A N 1
ATOM 530 C CA . ALA A 1 72 ? -19.823 -3.407 32.802 1.00 95.44 72 ALA A CA 1
ATOM 531 C C . ALA A 1 72 ? -19.362 -3.138 34.246 1.00 95.44 72 ALA A C 1
ATOM 533 O O . ALA A 1 72 ? -20.122 -3.351 35.193 1.00 95.44 72 ALA A O 1
ATOM 534 N N . ALA A 1 73 ? -18.154 -2.595 34.422 1.00 94.50 73 ALA A N 1
ATOM 535 C CA . ALA A 1 73 ? -17.645 -2.211 35.736 1.00 94.50 73 ALA A CA 1
ATOM 536 C C . ALA A 1 73 ? -18.494 -1.107 36.392 1.00 94.50 73 ALA A C 1
ATOM 538 O O . ALA A 1 73 ? -18.738 -1.152 37.600 1.00 94.50 73 ALA A O 1
ATOM 539 N N . VAL A 1 74 ? -18.970 -0.129 35.615 1.00 95.38 74 VAL A N 1
ATOM 540 C CA . VAL A 1 74 ? -19.881 0.917 36.109 1.00 95.38 74 VAL A CA 1
ATOM 541 C C . VAL A 1 74 ? -21.241 0.331 36.495 1.00 95.38 74 VAL A C 1
ATOM 543 O O . VAL A 1 74 ? -21.718 0.633 37.586 1.00 95.38 74 VAL A O 1
ATOM 546 N N . SER A 1 75 ? -21.837 -0.533 35.667 1.00 92.38 75 SER A N 1
ATOM 547 C CA . SER A 1 75 ? -23.111 -1.204 35.985 1.00 92.38 75 SER A CA 1
ATOM 548 C C . SER A 1 75 ? -23.013 -1.978 37.293 1.00 92.38 75 SER A C 1
ATOM 550 O O . SER A 1 75 ? -23.816 -1.773 38.198 1.00 92.38 75 SER A O 1
ATOM 552 N N . SER A 1 76 ? -21.953 -2.776 37.449 1.00 94.12 76 SER A N 1
ATOM 553 C CA . SER A 1 76 ? -21.709 -3.535 38.676 1.00 94.12 76 SER A CA 1
ATOM 554 C C . SER A 1 76 ? -21.568 -2.629 39.907 1.00 94.12 76 SER A C 1
ATOM 556 O O . SER A 1 76 ? -22.084 -2.950 40.976 1.00 94.12 76 SER A O 1
ATOM 558 N N . ARG A 1 77 ? -20.929 -1.457 39.771 1.00 93.31 77 ARG A N 1
ATOM 559 C CA . ARG A 1 77 ? -20.856 -0.470 40.862 1.00 93.31 77 ARG A CA 1
ATOM 560 C C . ARG A 1 77 ? -22.217 0.120 41.213 1.00 93.31 77 ARG A C 1
ATOM 562 O O . ARG A 1 77 ? -22.468 0.341 42.392 1.00 93.31 77 ARG A O 1
ATOM 569 N N . ILE A 1 78 ? -23.063 0.390 40.221 1.00 90.69 78 ILE A N 1
ATOM 570 C CA . ILE A 1 78 ? -24.424 0.898 40.440 1.00 90.69 78 ILE A CA 1
ATOM 571 C C . ILE A 1 78 ? -25.271 -0.161 41.148 1.00 90.69 78 ILE A C 1
ATOM 573 O O . ILE A 1 78 ? -25.946 0.158 42.120 1.00 90.69 78 ILE A O 1
ATOM 577 N N . GLU A 1 79 ? -25.196 -1.417 40.711 1.00 89.94 79 GLU A N 1
ATOM 578 C CA . GLU A 1 79 ? -25.900 -2.544 41.337 1.00 89.94 79 GLU A CA 1
ATOM 579 C C . GLU A 1 79 ? -25.444 -2.801 42.780 1.00 89.94 79 GLU A C 1
ATOM 581 O O . GLU A 1 79 ? -26.231 -3.254 43.607 1.00 89.94 79 GLU A O 1
ATOM 586 N N . ALA A 1 80 ? -24.189 -2.480 43.103 1.00 88.25 80 ALA A N 1
ATOM 587 C CA . ALA A 1 80 ? -23.663 -2.562 44.462 1.00 88.25 80 ALA A CA 1
ATOM 588 C C . ALA A 1 80 ? -24.125 -1.409 45.376 1.00 88.25 80 ALA A C 1
ATOM 590 O O . ALA A 1 80 ? -23.871 -1.459 46.584 1.00 88.25 80 ALA A O 1
ATOM 591 N N . LEU A 1 81 ? -24.776 -0.363 44.844 1.00 88.00 81 LEU A N 1
ATOM 592 C CA . LEU A 1 81 ? -25.330 0.704 45.675 1.00 88.00 81 LEU A CA 1
ATOM 593 C C . LEU A 1 81 ? -26.533 0.173 46.472 1.00 88.00 81 LEU A C 1
ATOM 595 O O . LEU A 1 81 ? -27.409 -0.484 45.910 1.00 88.00 81 LEU A O 1
ATOM 599 N N . PRO A 1 82 ? -26.623 0.469 47.780 1.00 80.81 82 PRO A N 1
ATOM 600 C CA . PRO A 1 82 ? -27.749 0.025 48.586 1.00 80.81 82 PRO A CA 1
ATOM 601 C C . PRO A 1 82 ? -29.051 0.669 48.099 1.00 80.81 82 PRO A C 1
ATOM 603 O O . PRO A 1 82 ? -29.140 1.888 47.935 1.00 80.81 82 PRO A O 1
ATOM 606 N N . VAL A 1 83 ? -30.084 -0.155 47.911 1.00 75.06 83 VAL A N 1
ATOM 607 C CA . VAL A 1 83 ? -31.438 0.307 47.591 1.00 75.06 83 VAL A CA 1
ATOM 608 C C . VAL A 1 83 ? -31.973 1.095 48.785 1.00 75.06 83 VAL A C 1
ATOM 610 O O . VAL A 1 83 ? -32.249 0.533 49.846 1.00 75.06 83 VAL A O 1
ATOM 613 N N . VAL A 1 84 ? -32.119 2.409 48.624 1.00 70.81 84 VAL A N 1
ATOM 614 C CA . VAL A 1 84 ? -32.782 3.244 49.627 1.00 70.81 84 VAL A CA 1
ATOM 615 C C . VAL A 1 84 ? -34.281 2.992 49.511 1.00 70.81 84 VAL A C 1
ATOM 617 O O . VAL A 1 84 ? -34.878 3.253 48.468 1.00 70.81 84 VAL A O 1
ATOM 620 N N . ALA A 1 85 ? -34.898 2.481 50.578 1.00 59.62 85 ALA A N 1
ATOM 621 C CA . ALA A 1 85 ? -36.348 2.401 50.662 1.00 59.62 85 ALA A CA 1
ATOM 622 C C . ALA A 1 85 ? -36.914 3.825 50.582 1.00 59.62 85 ALA A C 1
ATOM 624 O O . AL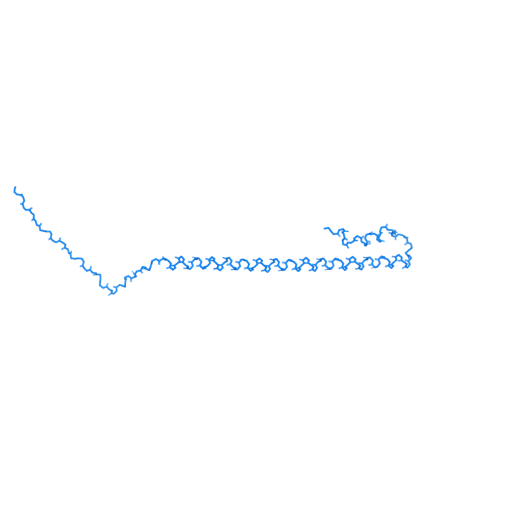A A 1 85 ? -36.772 4.613 51.518 1.00 59.62 85 ALA A O 1
ATOM 625 N N . SER A 1 86 ? -37.537 4.180 49.456 1.00 61.53 86 SER A N 1
ATOM 626 C CA . SER A 1 86 ? -38.330 5.399 49.382 1.00 61.53 86 SER A CA 1
AT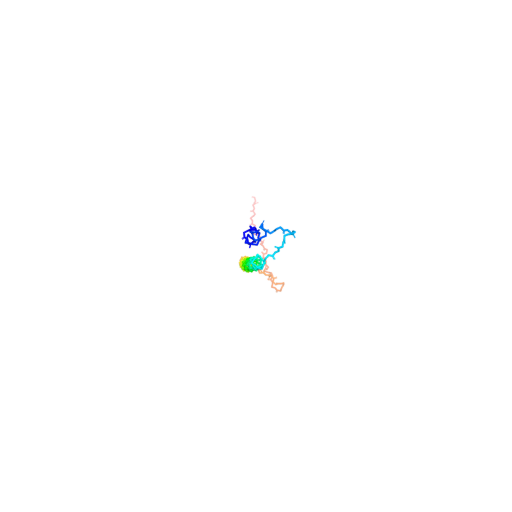OM 627 C C . SER A 1 86 ? -39.532 5.194 50.294 1.00 61.53 86 SER A C 1
ATOM 629 O O . SER A 1 86 ? -40.441 4.428 49.960 1.00 61.53 86 SER A O 1
ATOM 631 N N . CYS A 1 87 ? -39.529 5.834 51.462 1.00 50.31 87 CYS A N 1
ATOM 632 C CA . CYS A 1 87 ? -40.726 5.946 52.280 1.00 50.31 87 CYS A CA 1
ATOM 633 C C . CYS A 1 87 ? -41.814 6.553 51.390 1.00 50.31 87 CYS A C 1
ATOM 635 O O . CYS A 1 87 ? -41.744 7.727 51.027 1.00 50.31 87 CYS A O 1
ATOM 637 N N . SER A 1 88 ? -42.775 5.729 50.971 1.00 55.50 88 SER A N 1
ATOM 638 C CA . SER A 1 88 ? -43.963 6.223 50.285 1.00 55.50 88 SER A CA 1
ATOM 639 C C . SER A 1 88 ? -44.657 7.198 51.239 1.00 55.50 88 SER A C 1
ATOM 641 O O . SER A 1 88 ? -44.823 6.847 52.410 1.00 55.50 88 SER A O 1
ATOM 643 N N . PRO A 1 89 ? -45.065 8.397 50.791 1.00 59.50 89 PRO A N 1
ATOM 644 C CA . PRO A 1 89 ? -45.724 9.366 51.667 1.00 59.50 89 PRO A CA 1
ATOM 645 C C . PRO A 1 89 ? -47.052 8.849 52.255 1.00 59.50 89 PRO A C 1
ATOM 647 O O . PRO A 1 89 ? -47.534 9.413 53.231 1.00 59.50 89 PRO A O 1
ATOM 650 N N . ASP A 1 90 ? -47.605 7.754 51.720 1.00 57.31 90 ASP A N 1
ATOM 651 C CA . ASP A 1 90 ? -48.847 7.124 52.190 1.00 57.31 90 ASP A CA 1
ATOM 652 C C . ASP A 1 90 ? -48.661 6.024 53.254 1.00 57.31 90 ASP A C 1
ATOM 654 O O . ASP A 1 90 ? -49.640 5.497 53.787 1.00 57.31 90 ASP A O 1
ATOM 658 N N . GLY A 1 91 ? -47.423 5.661 53.602 1.00 59.66 91 GLY A N 1
ATOM 659 C CA . GLY A 1 91 ? -47.152 4.719 54.691 1.00 59.66 91 GLY A CA 1
ATOM 660 C C . GLY A 1 91 ? -47.018 5.453 56.023 1.00 59.66 91 GLY A C 1
ATOM 661 O O . GLY A 1 91 ? -46.052 6.189 56.211 1.00 59.66 91 GLY A O 1
ATOM 662 N N . GLN A 1 92 ? -47.965 5.259 56.951 1.00 59.22 92 GLN A N 1
ATOM 663 C CA . GLN A 1 92 ? -47.946 5.878 58.284 1.00 59.22 92 GLN A CA 1
ATOM 664 C C . GLN A 1 92 ? -46.566 5.747 58.949 1.00 59.22 92 GLN A C 1
ATOM 666 O O . GLN A 1 92 ? -46.107 4.644 59.246 1.00 59.22 92 GLN A O 1
ATOM 671 N N . ILE A 1 93 ? -45.929 6.889 59.220 1.00 59.31 93 ILE A N 1
ATOM 672 C CA . ILE A 1 93 ? -44.711 6.964 60.031 1.00 59.31 93 ILE A CA 1
ATOM 673 C C . ILE A 1 93 ? -45.032 6.339 61.400 1.00 59.31 93 ILE A C 1
ATOM 675 O O . ILE A 1 93 ? -46.001 6.775 62.036 1.00 59.31 93 ILE A O 1
ATOM 679 N N . PRO A 1 94 ? -44.259 5.347 61.884 1.00 57.19 94 PRO A N 1
ATOM 680 C CA . PRO A 1 94 ? -44.478 4.776 63.206 1.00 57.19 94 PRO A CA 1
ATOM 681 C C . PRO A 1 94 ? -44.402 5.887 64.257 1.00 57.19 94 PRO A C 1
ATOM 683 O O . PRO A 1 94 ? -43.363 6.527 64.425 1.00 57.19 94 PRO A O 1
ATOM 686 N N . LYS A 1 95 ? -45.514 6.153 64.952 1.00 60.50 95 LYS A N 1
ATOM 687 C CA . LYS A 1 95 ? -45.541 7.124 66.051 1.00 60.50 95 LYS A CA 1
ATOM 688 C C . LYS A 1 95 ? -44.636 6.617 67.169 1.00 60.50 95 LYS A C 1
ATOM 690 O O . LYS A 1 95 ? -44.977 5.663 67.863 1.00 60.50 95 LYS A O 1
ATOM 695 N N . ILE A 1 96 ? -43.503 7.285 67.357 1.00 61.38 96 ILE A N 1
ATOM 696 C CA . ILE A 1 96 ? -42.653 7.093 68.529 1.00 61.38 96 ILE A CA 1
ATOM 697 C C . ILE A 1 96 ? -43.462 7.565 69.744 1.00 61.38 96 ILE A C 1
ATOM 699 O O . ILE A 1 96 ? -43.863 8.728 69.811 1.00 61.38 96 ILE A O 1
ATOM 703 N N . GLN A 1 97 ? -43.756 6.656 70.676 1.00 60.41 97 GLN A N 1
ATOM 704 C CA . GLN A 1 97 ? -44.410 7.014 71.934 1.00 60.41 97 GLN A CA 1
ATOM 705 C C . GLN A 1 97 ? -43.456 7.860 72.780 1.00 60.41 97 GLN A C 1
ATOM 707 O O . GLN A 1 97 ? -42.304 7.487 73.001 1.00 60.41 97 GLN A O 1
ATOM 712 N N . SER A 1 98 ? -43.940 9.009 73.249 1.00 61.44 98 SER A N 1
ATOM 713 C CA . SER A 1 98 ? -43.198 9.877 74.157 1.00 61.44 98 SER A CA 1
ATOM 714 C C . SER A 1 98 ? -42.967 9.161 75.488 1.00 61.44 98 SER A C 1
ATOM 716 O O . SER A 1 98 ? -43.913 8.712 76.132 1.00 61.44 98 SER A O 1
ATOM 718 N N . PHE A 1 99 ? -41.705 9.060 75.900 1.00 60.81 99 PHE A N 1
ATOM 719 C CA . PHE A 1 99 ? -41.334 8.506 77.196 1.00 60.81 99 PHE A CA 1
ATOM 720 C C . PHE A 1 99 ? -41.723 9.499 78.296 1.00 60.81 99 PHE A C 1
ATOM 722 O O . PHE A 1 99 ? -41.122 10.566 78.417 1.00 60.81 99 PHE A O 1
ATOM 729 N N . SER A 1 100 ? -42.739 9.161 79.089 1.00 61.44 100 SER A N 1
ATOM 730 C CA . SER A 1 100 ? -43.062 9.893 80.314 1.00 61.44 100 SER A CA 1
ATOM 731 C C . SER A 1 100 ? -42.286 9.233 81.453 1.00 61.44 100 SER A C 1
ATOM 733 O O . SER A 1 100 ? -42.658 8.158 81.919 1.00 61.44 100 SER A O 1
ATOM 735 N N . GLY A 1 101 ? -41.147 9.826 81.816 1.00 53.56 101 GLY A N 1
ATOM 736 C CA . GLY A 1 101 ? -40.223 9.278 82.808 1.00 53.56 101 GLY A CA 1
ATOM 737 C C . GLY A 1 101 ? -40.863 9.072 84.184 1.00 53.56 101 GLY A C 1
ATOM 738 O O . GLY A 1 101 ? -41.645 9.899 84.649 1.00 53.56 101 GLY A O 1
ATOM 739 N N . SER A 1 102 ? -40.505 7.958 84.828 1.00 56.62 102 SER A N 1
ATOM 740 C CA . SER A 1 102 ? -40.824 7.668 86.229 1.00 56.62 102 SER A CA 1
ATOM 741 C C . SER A 1 102 ? -39.883 8.468 87.128 1.00 56.62 102 SER A C 1
ATOM 743 O O . SER A 1 102 ? -38.667 8.364 86.985 1.00 56.62 102 SER A O 1
ATOM 745 N N . GLY A 1 103 ? -40.443 9.294 88.012 1.00 52.41 103 GLY A N 1
ATOM 746 C CA . GLY A 1 103 ? -39.679 10.150 88.916 1.00 52.41 103 GLY A CA 1
ATOM 747 C C . GLY A 1 103 ? -38.958 9.387 90.029 1.00 52.41 103 GLY A C 1
ATOM 748 O O . GLY A 1 103 ? -39.383 8.306 90.424 1.00 52.41 103 GLY A O 1
ATOM 749 N N . GLU A 1 104 ? -37.918 10.015 90.576 1.00 49.78 104 GLU A N 1
ATOM 750 C CA . GLU A 1 104 ? -37.434 9.751 91.930 1.00 49.78 104 GLU A CA 1
ATOM 751 C C . GLU A 1 104 ? -37.386 11.092 92.673 1.00 49.78 104 GLU A C 1
ATOM 753 O O . GLU A 1 104 ? -36.750 12.055 92.241 1.00 49.78 104 GLU A O 1
ATOM 758 N N . ASN A 1 105 ? -38.158 11.158 93.752 1.00 54.72 105 ASN A N 1
ATOM 759 C CA . ASN A 1 105 ? -38.241 12.263 94.691 1.00 54.72 105 ASN A CA 1
ATOM 760 C C . ASN A 1 105 ? -37.083 12.088 95.683 1.00 54.72 105 ASN A C 1
ATOM 762 O O . ASN A 1 105 ? -37.069 11.104 96.420 1.00 54.72 105 ASN A O 1
ATOM 766 N N . VAL A 1 106 ? -36.105 12.993 95.676 1.00 44.03 106 VAL A N 1
ATOM 767 C CA . VAL A 1 106 ? -35.069 13.045 96.715 1.00 44.03 106 VAL A CA 1
ATOM 768 C C . VAL A 1 106 ? -35.384 14.240 97.606 1.00 44.03 106 VAL A C 1
ATOM 770 O O . VAL A 1 106 ? -35.321 15.385 97.154 1.00 44.03 106 VAL A O 1
ATOM 773 N N . ALA A 1 107 ? -35.783 13.929 98.840 1.00 41.69 107 ALA A N 1
ATOM 774 C CA . ALA A 1 107 ? -35.831 14.851 99.969 1.00 41.69 107 ALA A CA 1
ATOM 775 C C . ALA A 1 107 ? -34.423 15.112 100.520 1.00 41.69 107 ALA A C 1
ATOM 777 O O . ALA A 1 107 ? -33.580 14.187 100.435 1.00 41.69 107 ALA A O 1
#

Sequence (107 aa):
MPDQVTAPLVGALADLDDASIVYGKDAKELRDAATEALVNVWRDARQSTSQLAQQFNQGSSTLLSGLNESCAAVSSRIEALPVVASCSPDGQIPKIQSFSGSGENVA